Protein AF-A0A850NPI4-F1 (afdb_monomer_lite)

Structure (mmCIF, N/CA/C/O backbone):
data_AF-A0A850NPI4-F1
#
_entry.id   AF-A0A850NPI4-F1
#
loop_
_atom_site.group_PDB
_atom_site.id
_atom_site.type_symbol
_atom_site.label_atom_id
_atom_site.label_alt_id
_atom_site.label_comp_id
_atom_site.label_asym_id
_atom_site.label_entity_id
_atom_site.label_seq_id
_atom_site.pdbx_PDB_ins_code
_atom_site.Cartn_x
_atom_site.Cartn_y
_atom_site.Cartn_z
_atom_site.occupancy
_atom_site.B_iso_or_equiv
_atom_site.auth_seq_id
_atom_site.auth_comp_id
_atom_site.auth_asym_id
_atom_site.auth_atom_id
_atom_site.pdbx_PDB_model_num
ATOM 1 N N . MET A 1 1 ? -0.425 -15.285 -5.005 1.00 88.06 1 MET A N 1
ATOM 2 C CA . MET A 1 1 ? -0.867 -13.947 -4.553 1.00 88.06 1 MET A CA 1
ATOM 3 C C . MET A 1 1 ? -2.337 -13.936 -4.160 1.00 88.06 1 MET A C 1
ATOM 5 O O . MET A 1 1 ? -2.606 -13.912 -2.971 1.00 88.06 1 MET A O 1
ATOM 9 N N . ILE A 1 2 ? -3.272 -14.049 -5.114 1.00 90.88 2 ILE A N 1
ATOM 10 C CA . ILE A 1 2 ? -4.725 -13.946 -4.865 1.00 90.88 2 ILE A CA 1
ATOM 11 C C . ILE A 1 2 ? -5.199 -14.898 -3.757 1.00 90.88 2 ILE A C 1
ATOM 13 O O . ILE A 1 2 ? -5.877 -14.464 -2.837 1.00 90.88 2 ILE A O 1
ATOM 17 N N . GLY A 1 3 ? -4.773 -16.167 -3.781 1.00 93.25 3 GLY A N 1
ATOM 18 C CA . GLY A 1 3 ? -5.139 -17.128 -2.731 1.00 93.25 3 GLY A CA 1
ATOM 19 C C . GLY A 1 3 ? -4.675 -16.728 -1.322 1.00 93.25 3 GLY A C 1
ATOM 20 O O . GLY A 1 3 ? -5.419 -16.912 -0.368 1.00 93.25 3 GLY A O 1
ATOM 21 N N . ALA A 1 4 ? -3.487 -16.127 -1.188 1.00 92.88 4 ALA A N 1
ATOM 22 C CA . ALA A 1 4 ? -2.975 -15.662 0.105 1.00 92.88 4 ALA A CA 1
ATOM 23 C C . ALA A 1 4 ? -3.734 -14.421 0.604 1.00 92.88 4 ALA A C 1
ATOM 25 O O . ALA A 1 4 ? -4.077 -14.345 1.777 1.00 92.88 4 ALA A O 1
ATOM 26 N N . LEU A 1 5 ? -4.053 -13.486 -0.299 1.00 92.81 5 LEU A N 1
ATOM 27 C CA . LEU A 1 5 ? -4.901 -12.327 0.001 1.00 92.81 5 LEU A CA 1
ATOM 28 C C . LEU A 1 5 ? -6.308 -12.753 0.448 1.00 92.81 5 LEU A C 1
ATOM 30 O O . LEU A 1 5 ? -6.838 -12.214 1.416 1.00 92.81 5 LEU A O 1
ATOM 34 N N . ALA A 1 6 ? -6.902 -13.737 -0.234 1.00 94.12 6 ALA A N 1
ATOM 35 C CA . ALA A 1 6 ? -8.233 -14.246 0.086 1.00 94.12 6 ALA A CA 1
ATOM 36 C C . ALA A 1 6 ? -8.274 -14.895 1.480 1.00 94.12 6 ALA A C 1
ATOM 38 O O . ALA A 1 6 ? -9.209 -14.653 2.243 1.00 94.12 6 ALA A O 1
ATOM 39 N N . ALA A 1 7 ? -7.231 -15.658 1.820 1.00 95.38 7 ALA A N 1
ATOM 40 C CA . ALA A 1 7 ? -7.093 -16.384 3.081 1.00 95.38 7 ALA A CA 1
ATOM 41 C C . ALA A 1 7 ? -6.624 -15.528 4.274 1.00 95.38 7 ALA A C 1
ATOM 43 O O . ALA A 1 7 ? -6.451 -16.063 5.362 1.00 95.38 7 ALA A O 1
ATOM 44 N N . ALA A 1 8 ? -6.377 -14.226 4.098 1.00 93.31 8 ALA A N 1
ATOM 45 C CA . ALA A 1 8 ? -5.846 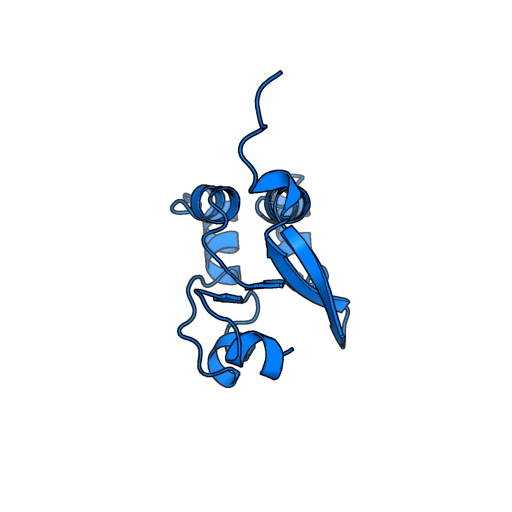-13.389 5.170 1.00 93.31 8 ALA A CA 1
ATOM 46 C C . ALA A 1 8 ? -6.860 -13.187 6.315 1.00 93.31 8 ALA A C 1
ATOM 48 O O . ALA A 1 8 ? -7.985 -12.728 6.087 1.00 93.31 8 ALA A O 1
ATOM 49 N N . ASP A 1 9 ? -6.437 -13.407 7.559 1.00 90.56 9 ASP A N 1
ATOM 50 C CA . ASP A 1 9 ? -7.247 -13.180 8.767 1.00 90.56 9 ASP A CA 1
ATOM 51 C C . ASP A 1 9 ? -7.200 -11.712 9.241 1.00 90.56 9 ASP A C 1
ATOM 53 O O . ASP A 1 9 ? -6.931 -11.404 10.400 1.00 90.56 9 ASP A O 1
ATOM 57 N N . GLY A 1 10 ? -7.434 -10.763 8.328 1.00 90.00 10 GLY A N 1
ATOM 58 C CA . GLY A 1 10 ? -7.495 -9.336 8.658 1.00 90.00 10 GLY A CA 1
ATOM 59 C C . GLY A 1 10 ? -7.588 -8.410 7.442 1.00 90.00 10 GLY A C 1
ATOM 60 O O . GLY A 1 10 ? -7.677 -8.880 6.304 1.00 90.00 10 GLY A O 1
ATOM 61 N N . PRO A 1 11 ? -7.597 -7.082 7.645 1.00 91.44 11 PRO A N 1
ATOM 62 C CA . PRO A 1 11 ? -7.628 -6.118 6.547 1.00 91.44 11 PRO A CA 1
ATOM 63 C C . PRO A 1 11 ? -6.447 -6.312 5.591 1.00 91.44 11 PRO A C 1
ATOM 65 O O . PRO A 1 11 ? -5.340 -6.619 6.030 1.00 91.44 11 PRO A O 1
ATOM 68 N N . VAL A 1 12 ? -6.670 -6.099 4.294 1.00 91.25 12 VAL A N 1
ATOM 69 C CA . VAL A 1 12 ? -5.610 -6.131 3.277 1.00 91.25 12 VAL A CA 1
ATOM 70 C C . VAL A 1 12 ? -5.531 -4.800 2.534 1.00 91.25 12 VAL A C 1
ATOM 72 O O . VAL A 1 12 ? -6.550 -4.134 2.327 1.00 91.25 12 VAL A O 1
ATOM 75 N N . GLY A 1 13 ? -4.317 -4.411 2.157 1.00 90.06 13 GLY A N 1
ATOM 76 C CA . GLY A 1 13 ? -4.055 -3.308 1.233 1.00 90.06 13 GLY A CA 1
ATOM 77 C C . GLY A 1 13 ? -3.544 -3.861 -0.093 1.00 90.06 13 GLY A C 1
ATOM 78 O O . GLY A 1 13 ? -2.777 -4.818 -0.086 1.00 90.06 13 GLY A O 1
ATOM 79 N N . CYS A 1 14 ? -3.961 -3.291 -1.220 1.00 88.12 14 CYS A N 1
ATOM 80 C CA . CYS A 1 14 ? -3.373 -3.614 -2.518 1.00 88.12 14 CYS A CA 1
ATOM 81 C C . CYS A 1 14 ? -3.106 -2.326 -3.279 1.00 88.12 14 CYS A C 1
ATOM 83 O O . CYS A 1 14 ? -3.988 -1.470 -3.384 1.00 88.12 14 CYS A O 1
ATOM 85 N N . GLN A 1 15 ? -1.917 -2.222 -3.851 1.00 87.50 15 GLN A N 1
ATOM 86 C CA . GLN A 1 15 ? -1.590 -1.176 -4.801 1.00 87.50 15 GLN A CA 1
ATOM 87 C C . GLN A 1 15 ? -2.332 -1.384 -6.118 1.00 87.50 15 GLN A C 1
ATOM 89 O O . GLN A 1 15 ? -2.905 -0.443 -6.668 1.00 87.50 15 GLN A O 1
ATOM 94 N N . MET A 1 16 ? -2.418 -2.631 -6.582 1.00 86.56 16 MET A N 1
ATOM 95 C CA . MET A 1 16 ? -3.318 -3.017 -7.659 1.00 86.56 16 MET A CA 1
ATOM 96 C C . MET A 1 16 ? -4.686 -3.395 -7.087 1.00 86.56 16 MET A C 1
ATOM 98 O O . MET A 1 16 ? -4.922 -4.540 -6.695 1.00 86.56 16 MET A O 1
ATOM 102 N N . LEU A 1 17 ? -5.634 -2.451 -7.092 1.00 83.62 17 LEU A N 1
ATOM 103 C CA . LEU A 1 17 ? -6.997 -2.662 -6.573 1.00 83.62 17 LEU A CA 1
ATOM 104 C C . LEU A 1 17 ? -7.688 -3.925 -7.114 1.00 83.62 17 LEU A C 1
ATOM 106 O O . LEU A 1 17 ? -8.427 -4.593 -6.385 1.00 83.62 17 LEU A O 1
ATOM 110 N N . SER A 1 18 ? -7.433 -4.280 -8.376 1.00 86.31 18 SER A N 1
ATOM 111 C CA . SER A 1 18 ? -7.979 -5.486 -9.003 1.00 86.31 18 SER A CA 1
ATOM 112 C C . SER A 1 18 ? -7.580 -6.772 -8.273 1.00 86.31 18 SER A C 1
ATOM 114 O O . SER A 1 18 ? -8.395 -7.689 -8.195 1.00 86.31 18 SER A O 1
ATOM 116 N N . LEU A 1 19 ? -6.383 -6.845 -7.678 1.00 88.69 19 LEU A N 1
ATOM 117 C CA . L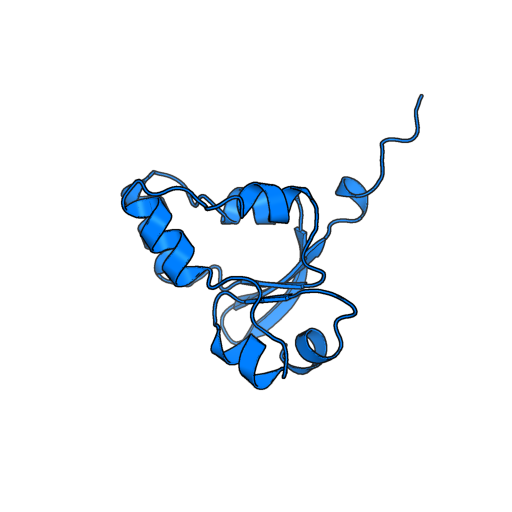EU A 1 19 ? -5.929 -8.029 -6.943 1.00 88.69 19 LEU A CA 1
ATOM 118 C C . LEU A 1 19 ? -6.724 -8.243 -5.652 1.00 88.69 19 LEU A C 1
ATOM 120 O O . LEU A 1 19 ? -7.143 -9.368 -5.380 1.00 88.69 19 LEU A O 1
ATOM 124 N N . CYS A 1 20 ? -6.987 -7.176 -4.893 1.00 89.56 20 CYS A N 1
ATOM 125 C CA . CYS A 1 20 ? -7.854 -7.236 -3.713 1.00 89.56 20 CYS A CA 1
ATOM 126 C C . CYS A 1 20 ? -9.294 -7.609 -4.103 1.00 89.56 20 CYS A C 1
ATOM 128 O O . CYS A 1 20 ? -9.900 -8.474 -3.466 1.00 89.56 20 CYS A O 1
ATOM 130 N N . ALA A 1 21 ? -9.814 -7.025 -5.190 1.00 89.50 21 ALA A N 1
ATOM 131 C CA . ALA A 1 21 ? -11.152 -7.327 -5.694 1.00 89.50 21 ALA A CA 1
ATOM 132 C C . ALA A 1 21 ? -11.299 -8.802 -6.114 1.00 89.50 21 ALA A C 1
ATOM 134 O O . ALA A 1 21 ? -12.241 -9.472 -5.695 1.00 89.50 21 ALA A O 1
ATOM 135 N N . TRP A 1 22 ? -10.350 -9.345 -6.883 1.00 92.12 22 TRP A N 1
ATOM 136 C CA . TRP A 1 22 ? -10.353 -10.760 -7.279 1.00 92.12 22 TRP A CA 1
ATOM 137 C C . TRP A 1 22 ? -10.134 -11.718 -6.108 1.00 92.12 22 TRP A C 1
ATOM 139 O O . TRP A 1 22 ? -10.622 -12.844 -6.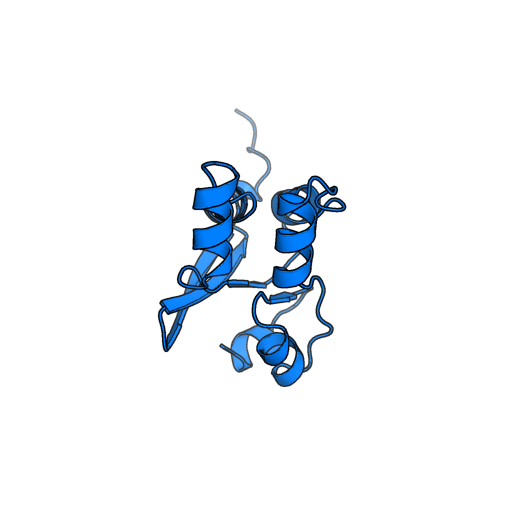145 1.00 92.12 22 TRP A O 1
ATOM 149 N N . ALA A 1 23 ? -9.444 -11.280 -5.054 1.00 92.94 23 ALA A N 1
ATOM 150 C CA . ALA A 1 23 ? -9.317 -12.028 -3.806 1.00 92.94 23 ALA A CA 1
ATOM 151 C C . ALA A 1 23 ? -10.592 -11.994 -2.939 1.00 92.94 23 ALA A C 1
ATOM 153 O O . ALA A 1 23 ? -10.607 -12.582 -1.859 1.00 92.94 23 ALA A O 1
ATOM 154 N N . GLY A 1 24 ? -11.650 -11.300 -3.378 1.00 92.56 24 GLY A N 1
ATOM 155 C CA . GLY A 1 24 ? -12.898 -11.162 -2.629 1.00 92.56 24 GLY A CA 1
ATOM 156 C C . GLY A 1 24 ? -12.750 -10.327 -1.356 1.00 92.56 24 GLY A C 1
ATOM 157 O O . GLY A 1 24 ? -13.539 -10.485 -0.426 1.00 92.56 24 GLY A O 1
ATOM 158 N N . ARG A 1 25 ? -11.731 -9.463 -1.279 1.00 88.50 25 ARG A N 1
ATOM 159 C CA . ARG A 1 25 ? -11.473 -8.623 -0.108 1.00 88.50 25 ARG A CA 1
ATOM 160 C C . ARG A 1 25 ? -11.959 -7.196 -0.371 1.00 88.50 25 ARG A C 1
ATOM 162 O O . ARG A 1 25 ? -11.648 -6.648 -1.431 1.00 88.50 25 ARG A O 1
ATOM 169 N N . PRO A 1 26 ? -12.677 -6.559 0.575 1.00 78.31 26 PRO A N 1
ATOM 170 C CA . PRO A 1 26 ? -12.908 -5.123 0.488 1.00 78.31 26 PRO A CA 1
ATOM 171 C C . PRO A 1 26 ? -11.544 -4.423 0.516 1.00 78.31 26 PRO A C 1
ATOM 173 O O . PRO A 1 26 ? -10.710 -4.721 1.373 1.00 78.31 26 PRO A O 1
ATOM 176 N N . PHE A 1 27 ? -11.285 -3.540 -0.448 1.00 68.38 27 PHE A N 1
ATOM 177 C CA . PHE A 1 27 ? -10.018 -2.815 -0.509 1.00 68.38 27 PHE A CA 1
ATOM 178 C C . PHE A 1 27 ? -9.969 -1.798 0.636 1.00 68.38 27 PHE A C 1
ATOM 180 O O . PHE A 1 27 ? -10.857 -0.959 0.771 1.00 68.38 27 PHE A O 1
ATOM 187 N N . GLY A 1 28 ? -8.954 -1.898 1.498 1.00 66.19 28 GLY A N 1
ATOM 188 C CA . GLY A 1 28 ? -8.809 -0.982 2.629 1.00 66.19 28 GLY A CA 1
ATOM 189 C C . GLY A 1 28 ? -8.310 0.403 2.213 1.00 66.19 28 GLY A C 1
ATOM 190 O O . GLY A 1 28 ? -8.737 1.398 2.793 1.00 66.19 28 GLY A O 1
ATOM 191 N N . VAL A 1 29 ? -7.423 0.463 1.211 1.00 76.00 29 VAL A N 1
ATOM 192 C CA . VAL A 1 29 ? -6.812 1.691 0.678 1.00 76.00 29 VAL A CA 1
ATOM 193 C C . VAL A 1 29 ? -6.474 1.503 -0.800 1.00 76.00 29 VAL A C 1
ATOM 195 O O . VAL A 1 29 ? -5.918 0.477 -1.183 1.00 76.00 29 VAL A O 1
ATOM 198 N N . ASP A 1 30 ? -6.788 2.515 -1.607 1.00 77.50 30 ASP A N 1
ATOM 199 C CA . ASP A 1 30 ? -6.267 2.687 -2.963 1.00 77.50 30 ASP A CA 1
ATOM 200 C C . ASP A 1 30 ? -4.929 3.429 -2.882 1.00 77.50 30 ASP A C 1
ATOM 202 O O . ASP A 1 30 ? -4.891 4.656 -2.739 1.00 77.50 30 ASP A O 1
ATOM 206 N N . MET A 1 31 ? -3.827 2.676 -2.904 1.00 77.31 31 MET A N 1
ATOM 207 C CA . MET A 1 31 ? -2.496 3.262 -2.735 1.00 77.31 31 MET A CA 1
ATOM 208 C C . MET A 1 31 ? -2.106 4.158 -3.915 1.00 77.31 31 MET A C 1
ATOM 210 O O . MET A 1 31 ? -1.362 5.111 -3.715 1.00 77.31 31 MET A O 1
ATOM 214 N N . PHE A 1 32 ? -2.637 3.918 -5.119 1.00 77.69 32 PHE A N 1
ATOM 215 C CA . PHE A 1 32 ? -2.354 4.765 -6.276 1.00 77.69 32 PHE A CA 1
ATOM 216 C C . PHE A 1 32 ? -2.915 6.173 -6.085 1.00 77.69 32 PHE A C 1
ATOM 218 O O . PHE A 1 32 ? -2.166 7.154 -6.105 1.00 77.69 32 PHE A O 1
ATOM 225 N N . ASN A 1 33 ? -4.226 6.273 -5.853 1.00 80.19 33 ASN A N 1
ATOM 226 C CA . ASN A 1 33 ? -4.881 7.567 -5.665 1.00 80.19 33 ASN A CA 1
ATOM 227 C C . ASN A 1 33 ? -4.363 8.284 -4.416 1.00 80.19 33 ASN A C 1
ATOM 229 O O . ASN A 1 33 ? -4.251 9.511 -4.395 1.00 80.19 33 ASN A O 1
ATOM 233 N N . LEU A 1 34 ? -4.007 7.523 -3.381 1.00 84.31 34 LEU A N 1
ATOM 234 C CA . LEU A 1 34 ? -3.380 8.081 -2.198 1.00 84.31 34 LEU A CA 1
ATOM 235 C C . LEU A 1 34 ? -2.008 8.694 -2.502 1.00 84.31 34 LEU A C 1
ATOM 237 O O . LEU A 1 34 ? -1.750 9.817 -2.071 1.00 84.31 34 LEU A O 1
ATOM 241 N N . THR A 1 35 ? -1.145 8.007 -3.253 1.00 80.94 35 THR A N 1
ATOM 242 C CA . THR A 1 35 ? 0.158 8.565 -3.633 1.00 80.94 35 THR A CA 1
ATOM 243 C C . THR A 1 35 ? -0.017 9.831 -4.464 1.00 80.94 35 THR A C 1
ATOM 245 O O . THR A 1 35 ? 0.574 10.849 -4.129 1.00 80.94 35 THR A O 1
ATOM 248 N N . GLN A 1 36 ? -0.906 9.834 -5.461 1.00 83.31 36 GLN A N 1
ATOM 249 C CA . GLN A 1 36 ? -1.204 11.032 -6.261 1.00 83.31 36 GLN A CA 1
ATOM 250 C C . GLN A 1 36 ? -1.695 12.211 -5.401 1.00 83.31 36 GLN A C 1
ATOM 252 O O . GLN A 1 36 ? -1.285 13.361 -5.590 1.00 83.31 36 GLN A O 1
ATOM 257 N N . LYS A 1 37 ? -2.521 11.937 -4.385 1.00 87.88 37 LYS A N 1
ATOM 258 C CA . LYS A 1 37 ? -2.932 12.947 -3.404 1.00 87.88 37 LYS A CA 1
ATOM 259 C C . LYS A 1 37 ? -1.743 13.499 -2.612 1.00 87.88 37 LYS A C 1
ATOM 261 O O . LYS A 1 37 ? -1.669 14.708 -2.422 1.00 87.88 37 LYS A O 1
ATOM 266 N N . VAL A 1 38 ? -0.819 12.650 -2.163 1.00 86.31 38 VAL A N 1
ATOM 267 C CA . VAL A 1 38 ? 0.383 13.091 -1.433 1.00 86.31 38 VAL A CA 1
ATOM 268 C C . VAL A 1 38 ? 1.308 13.918 -2.330 1.00 86.31 38 VAL A C 1
ATOM 270 O O . VAL A 1 38 ? 1.764 14.981 -1.914 1.00 86.31 38 VAL A O 1
ATOM 273 N N . LEU A 1 39 ? 1.527 13.496 -3.578 1.00 84.00 39 LEU A N 1
ATOM 274 C CA . LEU A 1 39 ? 2.387 14.207 -4.534 1.00 84.00 39 LEU A CA 1
ATOM 275 C C . LEU A 1 39 ? 1.867 15.603 -4.891 1.00 84.00 39 LEU A C 1
ATOM 277 O O . LEU A 1 39 ? 2.652 16.511 -5.144 1.00 84.00 39 LEU A O 1
ATOM 281 N N . THR A 1 40 ? 0.551 15.807 -4.846 1.00 86.88 40 THR A N 1
ATOM 282 C CA . THR A 1 40 ? -0.079 17.119 -5.062 1.00 86.88 40 THR A CA 1
ATOM 283 C C . THR A 1 40 ? -0.157 17.979 -3.790 1.00 86.88 40 THR A C 1
ATOM 285 O O . THR A 1 40 ? -0.820 19.016 -3.782 1.00 86.88 40 THR A O 1
ATOM 288 N N . GLY A 1 41 ? 0.530 17.581 -2.711 1.00 85.62 41 GLY A N 1
ATOM 289 C CA . GLY A 1 41 ? 0.584 18.305 -1.435 1.00 85.62 41 GLY A CA 1
ATOM 290 C C . GLY A 1 41 ? -0.599 18.030 -0.501 1.00 85.62 41 GLY A C 1
ATOM 291 O O . GLY A 1 41 ? -0.771 18.717 0.507 1.00 85.62 41 GLY A O 1
ATOM 292 N N . GLY A 1 42 ? -1.434 17.042 -0.824 1.00 88.19 42 GLY A N 1
ATOM 293 C CA . GLY A 1 42 ? -2.520 16.583 0.030 1.00 88.19 42 GLY A CA 1
ATOM 294 C C . GLY A 1 42 ? -2.040 15.672 1.171 1.00 88.19 42 GLY A C 1
ATOM 295 O O . GLY A 1 42 ? -0.960 15.090 1.110 1.00 88.19 42 GLY A O 1
ATOM 296 N N . PRO A 1 43 ? -2.849 15.497 2.230 1.00 87.44 43 PRO A N 1
ATOM 297 C CA . PRO A 1 43 ? -2.490 14.621 3.341 1.00 87.44 43 PRO A CA 1
ATOM 298 C C . PRO A 1 43 ? -2.592 13.136 2.961 1.00 87.44 43 PRO A C 1
ATOM 300 O O . PRO A 1 43 ? -3.532 12.727 2.270 1.00 87.44 43 PRO A O 1
ATOM 303 N N . ASP A 1 44 ? -1.724 12.309 3.552 1.00 85.69 44 ASP A N 1
ATOM 304 C CA . ASP A 1 44 ? -1.748 10.835 3.462 1.00 85.69 44 ASP A CA 1
ATOM 305 C C . ASP A 1 44 ? -2.982 10.198 4.140 1.00 85.69 44 ASP A C 1
ATOM 307 O O . ASP A 1 44 ? -3.157 8.981 4.161 1.00 85.69 44 ASP A O 1
ATOM 311 N N . SER A 1 45 ? -3.848 11.033 4.719 1.00 86.31 45 SER A N 1
ATOM 312 C CA . SER A 1 45 ? -5.107 10.643 5.357 1.00 86.31 45 SER A CA 1
ATOM 313 C C . SER A 1 45 ? -4.919 9.613 6.481 1.00 86.31 45 SER A C 1
ATOM 315 O O . SER A 1 45 ? -5.817 8.818 6.751 1.00 86.31 45 SER A O 1
ATOM 317 N N . GLY A 1 46 ? -3.756 9.632 7.144 1.00 87.38 46 GLY A N 1
ATOM 318 C CA . GLY A 1 46 ? -3.416 8.720 8.234 1.00 87.38 46 GLY A CA 1
ATOM 319 C C . GLY A 1 46 ? -2.949 7.340 7.772 1.00 87.38 46 GLY A C 1
ATOM 320 O O . GLY A 1 46 ? -2.827 6.437 8.602 1.00 87.38 46 GLY A O 1
ATOM 321 N N . PHE A 1 47 ? -2.681 7.141 6.478 1.00 87.81 47 PHE A N 1
ATOM 322 C CA . PHE A 1 47 ? -2.208 5.855 5.972 1.00 87.81 47 PHE A CA 1
ATOM 323 C C . PHE A 1 47 ? -0.869 5.447 6.578 1.00 87.81 47 PHE A C 1
ATOM 325 O O . PHE A 1 47 ? -0.745 4.305 7.018 1.00 87.81 47 PHE A O 1
ATOM 332 N N . ALA A 1 48 ? 0.087 6.368 6.722 1.00 88.62 48 ALA A N 1
ATOM 333 C CA . ALA A 1 48 ? 1.350 6.068 7.385 1.00 88.62 48 ALA A CA 1
ATOM 334 C C . ALA A 1 48 ? 1.131 5.598 8.835 1.00 88.62 48 ALA A C 1
ATOM 336 O O . ALA A 1 48 ? 1.749 4.630 9.274 1.00 88.62 48 ALA A O 1
ATOM 337 N N . ALA A 1 49 ? 0.192 6.209 9.564 1.00 90.00 49 ALA A N 1
ATOM 338 C CA . ALA A 1 49 ? -0.156 5.771 10.916 1.00 90.00 49 ALA A CA 1
ATOM 339 C C . ALA A 1 49 ? -0.783 4.365 10.929 1.00 90.00 49 ALA A C 1
ATOM 341 O O . ALA A 1 49 ? -0.477 3.564 11.809 1.00 90.00 49 ALA A O 1
ATOM 342 N N . MET A 1 50 ? -1.617 4.026 9.940 1.00 90.81 50 MET A N 1
ATOM 343 C CA . MET A 1 50 ? -2.171 2.673 9.800 1.00 90.81 50 MET A CA 1
ATOM 344 C C . MET A 1 50 ? -1.095 1.631 9.476 1.00 90.81 50 MET A C 1
ATOM 346 O O . MET A 1 50 ? -1.156 0.517 10.000 1.00 90.81 50 MET A O 1
ATOM 350 N N . LEU A 1 51 ? -0.109 1.990 8.648 1.00 91.19 51 LEU A N 1
ATOM 351 C CA . LEU A 1 51 ? 1.036 1.134 8.350 1.00 91.19 51 LEU A CA 1
ATOM 352 C C . LEU A 1 51 ? 1.892 0.902 9.598 1.00 91.19 51 LEU A C 1
ATOM 354 O O . LEU A 1 51 ? 2.167 -0.253 9.908 1.00 91.19 51 LEU A O 1
ATOM 358 N N . ALA A 1 52 ? 2.232 1.962 10.339 1.00 91.06 52 ALA A N 1
ATOM 359 C CA . ALA A 1 52 ? 2.987 1.878 11.592 1.00 91.06 52 ALA A CA 1
ATOM 360 C C . ALA A 1 52 ? 2.257 1.077 12.684 1.00 91.06 52 ALA A C 1
ATOM 362 O O . ALA A 1 52 ? 2.887 0.399 13.483 1.00 91.06 52 ALA A O 1
ATOM 363 N N . ALA A 1 53 ? 0.924 1.129 12.712 1.00 91.12 53 ALA A N 1
ATOM 364 C CA . ALA A 1 53 ? 0.103 0.359 13.644 1.00 91.12 53 ALA A CA 1
ATOM 365 C C . ALA A 1 53 ? -0.169 -1.088 13.184 1.00 91.12 53 ALA A C 1
ATOM 367 O O . ALA A 1 53 ? -1.024 -1.752 13.767 1.00 91.12 53 ALA A O 1
ATOM 368 N N . HIS A 1 54 ? 0.486 -1.556 12.113 1.00 92.94 54 HIS A N 1
ATOM 369 C CA . HIS A 1 54 ? 0.301 -2.894 11.533 1.00 92.94 54 HIS A CA 1
ATOM 370 C C . HIS A 1 54 ? -1.171 -3.260 11.277 1.00 92.94 54 HIS A C 1
ATOM 372 O O . HIS A 1 54 ? -1.602 -4.395 11.480 1.00 92.94 54 HIS A O 1
ATOM 378 N N . ARG A 1 55 ? -1.976 -2.286 10.829 1.00 91.62 55 ARG A N 1
ATOM 379 C CA . ARG A 1 55 ? -3.430 -2.457 10.672 1.00 91.62 55 ARG A CA 1
ATOM 380 C C . ARG A 1 55 ? -3.811 -3.415 9.535 1.00 91.62 55 ARG A C 1
ATOM 382 O O . ARG A 1 55 ? -4.950 -3.881 9.488 1.00 91.62 55 ARG A O 1
ATOM 389 N N . P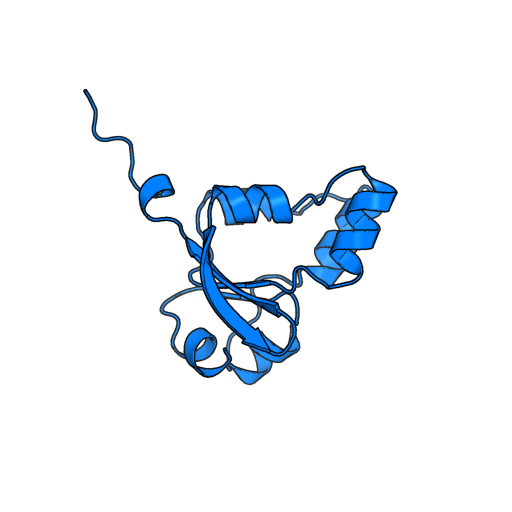HE A 1 56 ? -2.885 -3.691 8.619 1.00 92.50 56 PHE A N 1
ATOM 390 C CA . PHE A 1 56 ? -3.079 -4.612 7.505 1.00 92.50 56 PHE A CA 1
ATOM 391 C C . PHE A 1 56 ? -2.371 -5.933 7.781 1.00 92.50 56 PHE A C 1
ATOM 393 O O . PHE A 1 56 ? -1.173 -5.963 8.051 1.00 92.50 56 PHE A O 1
ATOM 400 N N . ALA A 1 57 ? -3.112 -7.031 7.662 1.00 93.81 57 ALA A N 1
ATOM 401 C CA . ALA A 1 57 ? -2.560 -8.374 7.765 1.00 93.81 57 ALA A CA 1
ATOM 402 C C . ALA A 1 57 ? -1.635 -8.679 6.582 1.00 93.81 57 ALA A C 1
ATOM 404 O O . ALA A 1 57 ? -0.589 -9.295 6.768 1.00 93.81 57 ALA A O 1
ATOM 405 N N . LEU A 1 58 ? -2.018 -8.233 5.378 1.00 94.50 58 LEU A N 1
ATOM 406 C CA . LEU A 1 58 ? -1.212 -8.343 4.165 1.00 94.50 58 LEU A CA 1
ATOM 407 C C . LEU A 1 58 ? -1.314 -7.072 3.320 1.00 94.50 58 LEU A C 1
ATOM 409 O O . LEU A 1 58 ? -2.381 -6.461 3.229 1.00 94.50 58 LEU A O 1
ATOM 413 N N . ILE A 1 59 ? -0.210 -6.711 2.672 1.00 93.88 59 ILE A N 1
ATOM 414 C CA . ILE A 1 59 ? -0.142 -5.607 1.711 1.00 93.88 59 ILE A CA 1
ATOM 415 C C . ILE A 1 59 ? 0.443 -6.132 0.409 1.00 93.88 59 ILE A C 1
ATOM 417 O O . ILE A 1 59 ? 1.532 -6.698 0.408 1.00 93.88 59 ILE A O 1
ATOM 421 N N . GLU A 1 60 ? -0.275 -5.969 -0.692 1.00 92.88 60 GLU A N 1
ATOM 422 C CA . GLU A 1 60 ? 0.283 -6.140 -2.027 1.00 92.88 60 GLU A CA 1
ATOM 423 C C . GLU A 1 60 ? 0.910 -4.825 -2.496 1.00 92.88 60 GLU A C 1
ATOM 425 O O . GLU A 1 60 ? 0.292 -3.766 -2.393 1.00 92.88 60 GLU A O 1
ATOM 430 N N . ASP A 1 61 ? 2.147 -4.921 -2.972 1.00 92.19 61 ASP A N 1
ATOM 431 C CA . ASP A 1 61 ? 2.983 -3.800 -3.391 1.00 92.19 61 ASP A CA 1
ATOM 432 C C . ASP A 1 61 ? 3.759 -4.183 -4.657 1.00 92.19 61 ASP A C 1
ATOM 434 O O . ASP A 1 61 ? 4.392 -5.242 -4.718 1.00 92.19 61 ASP A O 1
ATOM 438 N N . ASP A 1 62 ? 3.724 -3.319 -5.666 1.00 90.19 62 ASP A N 1
ATOM 439 C CA . ASP A 1 62 ? 4.496 -3.464 -6.897 1.00 90.19 62 ASP A CA 1
ATOM 440 C C . ASP A 1 62 ? 5.637 -2.439 -6.915 1.00 90.19 62 ASP A C 1
ATOM 442 O O . ASP A 1 62 ? 5.442 -1.330 -7.425 1.00 90.19 62 ASP A O 1
ATOM 446 N N . PRO A 1 63 ? 6.851 -2.808 -6.455 1.00 85.62 63 PRO A N 1
ATOM 447 C CA . PRO A 1 63 ? 7.972 -1.876 -6.331 1.00 85.62 63 PRO A CA 1
ATOM 448 C C . PRO A 1 63 ? 8.446 -1.302 -7.672 1.00 85.62 63 PRO A C 1
ATOM 450 O O . PRO A 1 63 ? 9.202 -0.325 -7.694 1.00 85.62 63 PRO A O 1
ATOM 453 N N . HIS A 1 64 ? 8.041 -1.913 -8.787 1.00 85.94 64 HIS A N 1
ATOM 454 C CA . HIS A 1 64 ? 8.393 -1.490 -10.135 1.00 85.94 64 HIS A CA 1
ATOM 455 C C . HIS A 1 64 ? 7.331 -0.602 -10.779 1.00 85.94 64 HIS A C 1
ATOM 457 O O . HIS A 1 64 ? 7.546 -0.128 -11.897 1.00 85.94 64 HIS A O 1
ATOM 463 N N . SER A 1 65 ? 6.216 -0.335 -10.094 1.00 84.88 65 SER A N 1
ATOM 464 C CA . SER A 1 65 ? 5.206 0.565 -10.632 1.00 84.88 65 SER A CA 1
ATOM 465 C C . SER A 1 65 ? 5.784 1.964 -10.876 1.00 84.88 65 SER A C 1
ATOM 467 O O . SER A 1 65 ? 6.638 2.464 -10.130 1.00 84.88 65 SER A O 1
ATOM 469 N N . SER A 1 66 ? 5.263 2.635 -11.904 1.00 82.44 66 SER A N 1
ATOM 470 C CA . SER A 1 66 ? 5.645 4.009 -12.238 1.00 82.44 66 SER A CA 1
ATOM 471 C C . SER A 1 66 ? 5.384 4.992 -11.098 1.00 82.44 66 SER A C 1
ATOM 473 O O . SER A 1 66 ? 6.054 6.011 -11.024 1.00 82.44 66 SER A O 1
ATOM 475 N N . ILE A 1 67 ? 4.466 4.671 -10.184 1.00 80.31 67 ILE A N 1
ATOM 476 C CA . ILE A 1 67 ? 4.076 5.512 -9.047 1.00 80.31 67 ILE A CA 1
ATOM 477 C C . ILE A 1 67 ? 5.252 5.709 -8.091 1.00 80.31 67 ILE A C 1
ATOM 479 O O . ILE A 1 67 ? 5.489 6.820 -7.626 1.00 80.31 67 ILE A O 1
ATOM 483 N N . HIS A 1 68 ? 6.021 4.648 -7.828 1.00 82.62 68 HIS A N 1
ATOM 484 C CA . HIS A 1 68 ? 7.199 4.753 -6.968 1.00 82.62 68 HIS A CA 1
ATOM 485 C C . HIS A 1 68 ? 8.305 5.579 -7.631 1.00 82.62 68 HIS A C 1
ATOM 487 O O . HIS A 1 68 ? 9.045 6.291 -6.956 1.00 82.62 68 HIS A O 1
ATOM 493 N N . ALA A 1 69 ? 8.448 5.466 -8.957 1.00 84.25 69 ALA A N 1
ATOM 494 C CA . ALA A 1 69 ? 9.401 6.274 -9.713 1.00 84.25 69 ALA A CA 1
ATOM 495 C C . ALA A 1 69 ? 8.995 7.753 -9.703 1.00 84.25 69 ALA A C 1
ATOM 497 O O . ALA A 1 69 ? 9.797 8.595 -9.319 1.00 84.25 69 ALA A O 1
ATOM 498 N N . GLU A 1 70 ? 7.730 8.043 -10.003 1.00 84.88 70 GLU A N 1
ATOM 499 C CA . GLU A 1 70 ? 7.160 9.389 -9.980 1.00 84.88 70 GLU A CA 1
ATOM 500 C C . GLU A 1 70 ? 7.298 10.045 -8.601 1.00 84.88 70 GLU A C 1
ATOM 502 O O . GLU A 1 70 ? 7.705 11.201 -8.510 1.00 84.88 70 GLU A O 1
ATOM 507 N N . ALA A 1 71 ? 7.035 9.306 -7.517 1.00 81.88 71 ALA A N 1
ATOM 508 C CA . ALA A 1 71 ? 7.208 9.827 -6.167 1.00 81.88 71 ALA A CA 1
ATOM 509 C C . ALA A 1 71 ? 8.666 10.201 -5.870 1.00 81.88 71 ALA A C 1
ATOM 511 O O . ALA A 1 71 ? 8.943 11.306 -5.399 1.00 81.88 71 ALA A O 1
ATOM 512 N N . ARG A 1 72 ? 9.613 9.321 -6.213 1.00 86.19 72 ARG A N 1
ATOM 513 C CA . ARG A 1 72 ? 11.043 9.615 -6.059 1.00 86.19 72 ARG A CA 1
ATOM 514 C C . ARG A 1 72 ? 11.476 10.826 -6.881 1.00 86.19 72 ARG A C 1
ATOM 516 O O . ARG A 1 72 ? 12.232 11.643 -6.365 1.00 86.19 72 ARG A O 1
ATOM 523 N N . ASP A 1 73 ? 10.982 10.963 -8.106 1.00 87.88 73 ASP A N 1
ATOM 524 C CA . ASP A 1 73 ? 11.329 12.082 -8.984 1.00 87.88 73 ASP A CA 1
ATOM 525 C C . ASP A 1 73 ? 10.738 13.411 -8.481 1.00 87.88 73 ASP A C 1
ATOM 527 O O . ASP A 1 73 ? 11.400 14.447 -8.540 1.00 87.88 73 ASP A O 1
ATOM 531 N N . ALA A 1 74 ? 9.512 13.389 -7.948 1.00 85.56 74 ALA A N 1
ATOM 532 C CA 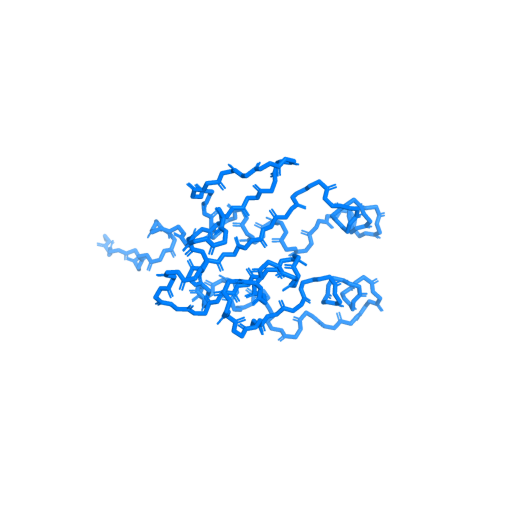. ALA A 1 74 ? 8.807 14.588 -7.502 1.00 85.56 74 ALA A CA 1
ATOM 533 C C . ALA A 1 74 ? 9.250 15.091 -6.117 1.00 85.56 74 ALA A C 1
ATOM 535 O O . ALA A 1 74 ? 9.353 16.301 -5.914 1.00 85.56 74 ALA A O 1
ATOM 536 N N . ILE A 1 75 ? 9.491 14.191 -5.153 1.00 82.44 75 ILE A N 1
ATOM 537 C CA . ILE A 1 75 ? 9.762 14.560 -3.747 1.00 82.44 75 ILE A CA 1
ATOM 538 C C . ILE A 1 75 ? 11.042 13.931 -3.169 1.00 82.44 75 ILE A C 1
ATOM 540 O O . ILE A 1 75 ? 11.285 13.991 -1.961 1.00 82.44 75 ILE A O 1
ATOM 544 N N . GLY A 1 76 ? 11.879 13.322 -4.013 1.00 85.56 76 GLY A N 1
ATOM 545 C CA . GLY A 1 76 ? 13.186 12.764 -3.644 1.00 85.56 76 GLY A CA 1
ATOM 546 C C . GLY A 1 76 ? 13.139 11.426 -2.899 1.00 85.56 76 GLY A C 1
ATOM 547 O O . GLY A 1 76 ? 14.186 10.842 -2.631 1.00 85.56 76 GLY A O 1
ATOM 548 N N . HIS A 1 77 ? 11.950 10.931 -2.554 1.00 84.62 77 HIS A N 1
ATOM 549 C CA . HIS A 1 77 ? 11.743 9.657 -1.869 1.00 84.62 7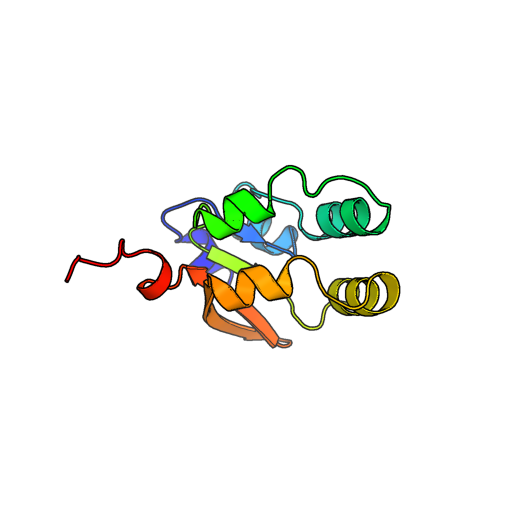7 HIS A CA 1
ATOM 550 C C . HIS A 1 77 ? 10.337 9.119 -2.147 1.00 84.62 77 HIS A C 1
ATOM 552 O O . HIS A 1 77 ? 9.474 9.829 -2.656 1.00 84.62 77 HIS A O 1
ATOM 558 N N . ASP A 1 78 ? 10.100 7.857 -1.804 1.00 85.25 78 ASP A N 1
ATOM 559 C CA . ASP A 1 78 ? 8.762 7.282 -1.837 1.00 85.25 78 ASP A CA 1
ATOM 560 C C . ASP A 1 78 ? 8.151 7.322 -0.425 1.00 85.25 78 ASP A C 1
ATOM 562 O O . ASP A 1 78 ? 8.718 6.725 0.497 1.00 85.25 78 ASP A O 1
ATOM 566 N N . PRO A 1 79 ? 7.008 8.004 -0.229 1.00 77.56 79 PRO A N 1
ATOM 567 C CA . PRO A 1 79 ? 6.455 8.242 1.101 1.00 77.56 79 PRO A CA 1
ATOM 568 C C . PRO A 1 79 ? 5.971 6.955 1.785 1.00 77.56 79 PRO A C 1
ATOM 570 O O . PRO A 1 79 ? 5.838 6.924 3.011 1.00 77.56 79 PRO A O 1
ATOM 573 N N . PHE A 1 80 ? 5.718 5.886 1.022 1.00 84.44 80 PHE A N 1
ATOM 574 C CA . PHE A 1 80 ? 5.199 4.627 1.545 1.00 84.44 80 PHE A CA 1
ATOM 575 C C . PHE A 1 80 ? 6.220 3.490 1.502 1.00 84.44 80 PHE A C 1
ATOM 577 O O . PHE A 1 80 ? 6.227 2.666 2.416 1.00 84.44 80 PHE A O 1
ATOM 584 N N . ALA A 1 81 ? 7.131 3.459 0.526 1.00 86.56 81 ALA A N 1
ATOM 585 C CA . ALA A 1 81 ? 8.136 2.397 0.440 1.00 86.56 81 ALA A CA 1
ATOM 586 C C . ALA A 1 81 ? 9.009 2.329 1.702 1.00 86.56 81 ALA A C 1
ATOM 588 O O . ALA A 1 81 ? 9.277 1.244 2.216 1.00 86.56 81 ALA A O 1
ATOM 589 N N . ASP A 1 82 ? 9.386 3.485 2.244 1.00 85.62 82 ASP A N 1
ATOM 590 C CA . ASP A 1 82 ? 10.208 3.596 3.447 1.00 85.62 82 ASP A CA 1
ATOM 591 C C . ASP A 1 82 ? 9.522 3.015 4.688 1.00 85.62 82 ASP A C 1
ATOM 593 O O . ASP A 1 82 ? 10.130 2.293 5.481 1.00 85.62 82 ASP A O 1
ATOM 597 N N . ILE A 1 83 ? 8.242 3.335 4.887 1.00 88.94 83 ILE A N 1
ATOM 598 C CA . ILE A 1 83 ? 7.486 2.840 6.040 1.00 88.94 83 ILE A CA 1
ATOM 599 C C . ILE A 1 83 ? 7.113 1.365 5.874 1.00 88.94 83 ILE A C 1
ATOM 601 O O . ILE A 1 83 ? 7.137 0.635 6.865 1.00 88.94 83 ILE A O 1
ATOM 605 N N . LEU A 1 84 ? 6.853 0.904 4.648 1.00 91.81 84 LEU A N 1
ATOM 606 C CA . LEU A 1 84 ? 6.660 -0.512 4.347 1.00 91.81 84 LEU A CA 1
ATOM 607 C C . LEU A 1 84 ? 7.934 -1.306 4.641 1.00 91.81 84 LEU A C 1
ATOM 609 O O . LEU A 1 84 ? 7.864 -2.287 5.370 1.00 91.81 84 LEU A O 1
ATOM 613 N N . ALA A 1 85 ? 9.097 -0.848 4.170 1.00 90.94 85 ALA A N 1
ATOM 614 C CA . ALA A 1 85 ? 10.379 -1.514 4.402 1.00 90.94 85 ALA A CA 1
ATOM 615 C C . ALA A 1 85 ? 10.769 -1.587 5.888 1.00 90.94 85 ALA A C 1
ATOM 617 O O . ALA A 1 85 ? 11.464 -2.516 6.292 1.00 90.94 85 ALA A O 1
ATOM 618 N N . ARG A 1 86 ? 10.332 -0.617 6.702 1.00 91.62 86 ARG A N 1
ATOM 619 C CA . ARG A 1 86 ? 10.575 -0.608 8.153 1.00 91.62 86 ARG A CA 1
ATOM 620 C C . ARG A 1 86 ? 9.642 -1.515 8.953 1.00 91.62 86 ARG A C 1
ATOM 622 O O . ARG A 1 86 ? 10.060 -2.003 9.992 1.00 91.62 86 ARG A O 1
ATOM 629 N N . ASN A 1 87 ? 8.387 -1.674 8.531 1.00 94.19 87 ASN A N 1
ATOM 630 C CA . ASN A 1 87 ? 7.336 -2.293 9.356 1.00 94.19 87 ASN A CA 1
ATOM 631 C C . ASN A 1 87 ? 6.839 -3.636 8.811 1.00 94.19 87 ASN A C 1
ATOM 633 O O . ASN A 1 87 ? 6.187 -4.396 9.523 1.00 94.19 87 ASN A O 1
ATOM 637 N N . TYR A 1 88 ? 7.122 -3.936 7.547 1.00 95.44 88 TYR A N 1
ATOM 638 C CA . TYR A 1 88 ? 6.640 -5.129 6.876 1.00 95.44 88 TYR A CA 1
ATOM 639 C C . TYR A 1 88 ? 7.793 -5.870 6.209 1.00 95.44 88 TYR A C 1
ATOM 641 O O . TYR A 1 88 ? 8.732 -5.284 5.673 1.00 95.44 88 TYR A O 1
ATOM 649 N N . ARG A 1 89 ? 7.677 -7.195 6.184 1.00 95.56 89 ARG A N 1
ATOM 650 C CA . ARG A 1 89 ? 8.605 -8.093 5.498 1.00 95.56 89 ARG A CA 1
ATOM 651 C C . ARG A 1 89 ? 7.940 -8.725 4.288 1.00 95.56 89 ARG A C 1
ATOM 653 O O . ARG A 1 89 ? 6.738 -8.992 4.295 1.00 95.56 89 ARG A O 1
ATOM 660 N N . VAL A 1 90 ? 8.737 -9.033 3.271 1.00 96.38 90 VAL A N 1
ATOM 661 C CA . VAL A 1 90 ? 8.264 -9.786 2.106 1.00 96.38 90 VAL A CA 1
ATOM 662 C C . VAL A 1 90 ? 7.909 -11.209 2.539 1.00 96.38 90 VAL A C 1
ATOM 664 O O . VAL A 1 90 ? 8.757 -11.949 3.035 1.00 96.38 90 VAL A O 1
ATOM 667 N N . LEU A 1 91 ? 6.645 -11.584 2.357 1.00 95.69 91 LEU A N 1
ATOM 668 C CA . LEU A 1 91 ? 6.141 -12.937 2.578 1.00 95.69 91 LEU A CA 1
ATOM 669 C C . LEU A 1 91 ? 6.278 -13.789 1.313 1.00 95.69 91 LEU A C 1
ATOM 671 O O . LEU A 1 91 ? 6.662 -14.954 1.388 1.00 95.69 91 LEU A O 1
ATOM 675 N N . LEU A 1 92 ? 5.955 -13.213 0.154 1.00 94.44 92 LEU A N 1
ATOM 676 C CA . LEU A 1 92 ? 6.115 -13.855 -1.149 1.00 94.44 92 LEU A CA 1
ATOM 677 C C . LEU A 1 92 ? 6.328 -12.821 -2.254 1.00 94.44 92 LEU A C 1
ATOM 679 O O . LEU A 1 92 ? 5.811 -11.708 -2.183 1.00 94.44 92 LEU A O 1
ATOM 683 N N . THR A 1 93 ? 7.030 -13.239 -3.301 1.00 95.12 93 THR A N 1
ATOM 684 C CA . THR A 1 93 ? 7.198 -12.473 -4.539 1.00 95.12 93 THR A CA 1
ATOM 685 C C . THR A 1 93 ? 6.438 -13.178 -5.656 1.00 95.12 93 THR A C 1
ATOM 687 O O . THR A 1 93 ? 6.572 -14.387 -5.850 1.00 95.12 93 THR A O 1
ATOM 690 N N . GLY A 1 94 ? 5.592 -12.434 -6.356 1.00 88.88 94 GLY A N 1
ATOM 691 C CA . GLY A 1 94 ? 4.832 -12.882 -7.510 1.00 88.88 94 GLY A CA 1
ATOM 692 C C . GLY A 1 94 ? 5.496 -12.529 -8.847 1.00 88.88 94 GLY A C 1
ATOM 693 O O . GLY A 1 94 ? 6.618 -12.019 -8.892 1.00 88.88 94 GLY A O 1
ATOM 694 N N . PRO A 1 95 ? 4.798 -12.811 -9.960 1.00 85.25 95 PRO A N 1
ATOM 695 C CA . PRO A 1 95 ? 5.238 -12.418 -11.296 1.00 85.25 95 PRO A CA 1
ATOM 696 C C . PRO A 1 95 ? 5.485 -10.909 -11.396 1.00 85.25 95 PRO A C 1
ATOM 698 O O . PRO A 1 95 ? 4.797 -10.132 -10.745 1.00 85.25 95 PRO A O 1
ATOM 701 N N . GLY A 1 96 ? 6.460 -10.500 -12.213 1.00 84.25 96 GLY A N 1
ATOM 702 C CA . GLY A 1 96 ? 6.771 -9.080 -12.426 1.00 84.25 96 GLY A CA 1
ATOM 703 C C . GLY A 1 96 ? 7.457 -8.381 -11.248 1.00 84.25 96 GLY A C 1
ATOM 704 O O . GLY A 1 96 ? 7.729 -7.193 -11.341 1.00 84.25 96 GLY A O 1
ATOM 705 N N . GLY A 1 97 ? 7.774 -9.103 -10.167 1.00 89.81 97 GLY A N 1
ATOM 706 C CA . GLY A 1 97 ? 8.419 -8.533 -8.981 1.00 89.81 97 GLY A CA 1
ATOM 707 C C . GLY A 1 97 ? 7.444 -7.985 -7.939 1.00 89.81 97 GLY A C 1
ATOM 708 O O . GLY A 1 97 ? 7.894 -7.526 -6.891 1.00 89.81 97 GLY A O 1
ATOM 709 N N . THR A 1 98 ? 6.133 -8.093 -8.173 1.00 90.75 98 THR A N 1
ATOM 710 C CA . THR A 1 98 ? 5.101 -7.752 -7.190 1.00 90.75 98 THR A CA 1
ATOM 711 C C . THR A 1 98 ? 5.295 -8.545 -5.899 1.00 90.75 98 THR A C 1
ATOM 713 O O . THR A 1 98 ? 5.627 -9.732 -5.920 1.00 90.75 98 THR A O 1
ATOM 716 N N . ARG A 1 99 ? 5.071 -7.910 -4.756 1.00 95.31 99 ARG A N 1
ATOM 717 C CA . ARG A 1 99 ? 5.361 -8.441 -3.426 1.00 95.31 99 ARG A CA 1
ATOM 718 C C . ARG A 1 99 ? 4.079 -8.528 -2.620 1.00 95.31 99 ARG A C 1
ATOM 720 O O . ARG A 1 99 ? 3.226 -7.652 -2.698 1.00 95.31 99 ARG A O 1
ATOM 727 N N . LEU A 1 100 ? 3.973 -9.565 -1.798 1.00 95.19 100 LEU A N 1
ATOM 728 C CA . LEU A 1 100 ? 3.053 -9.574 -0.670 1.00 95.19 100 LEU A CA 1
ATOM 729 C C . LEU A 1 100 ? 3.862 -9.377 0.601 1.00 95.19 100 LEU A C 1
ATOM 731 O O . LEU A 1 100 ? 4.800 -10.130 0.870 1.00 95.19 100 LEU A O 1
ATOM 735 N N . LEU A 1 101 ? 3.485 -8.375 1.373 1.00 96.25 101 LEU A N 1
ATOM 736 C CA . LEU A 1 101 ? 4.132 -7.968 2.601 1.00 96.25 101 LEU A CA 1
ATOM 737 C C . LEU A 1 101 ? 3.247 -8.350 3.790 1.00 96.25 101 LEU A C 1
ATOM 739 O O . LEU A 1 101 ? 2.025 -8.257 3.705 1.00 96.25 101 LEU A O 1
ATOM 743 N N . ALA A 1 102 ? 3.861 -8.762 4.893 1.00 96.00 102 ALA A N 1
ATOM 744 C CA . ALA A 1 102 ? 3.195 -9.020 6.169 1.00 96.00 102 ALA A CA 1
ATOM 745 C C . ALA A 1 102 ? 3.909 -8.239 7.284 1.00 96.00 102 ALA A C 1
ATOM 747 O O . ALA A 1 102 ? 5.113 -7.999 7.139 1.00 96.00 102 ALA A O 1
ATOM 748 N N . PRO A 1 103 ? 3.222 -7.853 8.376 1.00 96.06 103 PRO A N 1
ATOM 749 C CA . PRO A 1 103 ? 3.858 -7.169 9.497 1.00 96.06 103 PRO A CA 1
ATOM 750 C C . PRO A 1 103 ? 5.110 -7.900 9.985 1.00 96.06 103 PRO A C 1
ATOM 752 O O . PRO A 1 103 ? 5.131 -9.135 10.071 1.00 96.06 103 PRO A O 1
ATOM 755 N N . ASP A 1 104 ? 6.158 -7.143 10.297 1.00 92.19 104 ASP A N 1
ATOM 756 C CA . ASP A 1 104 ? 7.354 -7.697 10.915 1.00 92.19 104 ASP A CA 1
ATOM 757 C C . ASP A 1 104 ? 7.067 -7.999 12.402 1.00 92.19 104 ASP A C 1
ATOM 759 O O . ASP A 1 104 ? 6.743 -7.085 13.175 1.00 92.19 104 ASP A O 1
ATOM 763 N N . PRO A 1 105 ? 7.171 -9.268 12.846 1.00 83.62 105 PRO A N 1
ATOM 764 C CA . PRO A 1 105 ? 6.979 -9.621 14.249 1.00 83.62 105 PRO A CA 1
ATOM 765 C C . PRO A 1 105 ? 7.950 -8.890 15.184 1.00 83.62 105 PRO A C 1
ATOM 767 O O . PRO A 1 105 ? 7.570 -8.565 16.307 1.00 83.62 105 PRO A O 1
ATOM 770 N N . ALA A 1 106 ? 9.170 -8.585 14.723 1.00 83.00 106 ALA A N 1
ATOM 771 C CA . ALA A 1 106 ? 10.177 -7.878 15.514 1.00 83.00 106 ALA A CA 1
ATOM 772 C C . ALA A 1 106 ? 9.781 -6.424 15.813 1.00 83.00 106 ALA A C 1
ATOM 774 O O . ALA A 1 106 ? 10.192 -5.874 16.831 1.00 83.00 106 ALA A O 1
ATOM 775 N N . MET A 1 107 ? 8.950 -5.826 14.957 1.00 78.25 107 MET A N 1
ATOM 776 C CA . MET A 1 107 ? 8.433 -4.464 15.123 1.00 78.25 107 MET A CA 1
ATOM 777 C C . MET A 1 107 ? 7.081 -4.432 15.851 1.00 78.25 107 MET A C 1
ATOM 779 O O . MET A 1 107 ? 6.620 -3.370 16.254 1.00 78.25 107 MET A O 1
ATOM 783 N N . SER A 1 108 ? 6.432 -5.592 16.007 1.00 61.59 108 SER A N 1
ATOM 784 C CA . SER A 1 108 ? 5.120 -5.740 16.654 1.00 61.59 108 SER A CA 1
ATOM 785 C C . SER A 1 108 ? 5.212 -6.088 18.142 1.00 61.59 108 SER A C 1
ATOM 787 O O . SER A 1 108 ? 4.235 -5.922 18.872 1.00 61.59 108 SER A O 1
ATOM 789 N N . ALA A 1 109 ? 6.354 -6.602 18.602 1.00 53.53 109 ALA A N 1
ATOM 790 C CA . ALA A 1 109 ? 6.570 -6.891 20.011 1.00 53.53 109 ALA A CA 1
ATOM 791 C C . ALA A 1 109 ? 6.844 -5.580 20.772 1.00 53.53 109 ALA A C 1
ATOM 793 O O . ALA A 1 109 ? 7.762 -4.848 20.391 1.00 53.53 109 ALA A O 1
ATOM 794 N N . PRO A 1 110 ? 6.118 -5.264 21.864 1.00 47.94 110 PRO A N 1
ATOM 795 C CA . PRO A 1 110 ? 6.656 -4.317 22.826 1.00 47.94 110 PRO A CA 1
ATOM 796 C C . PRO A 1 110 ? 7.999 -4.886 23.283 1.00 47.94 110 PRO A C 1
ATOM 798 O O . PRO A 1 110 ? 8.085 -6.066 23.616 1.00 47.94 110 PRO A O 1
ATOM 801 N N . SER A 1 111 ? 9.051 -4.070 23.247 1.00 48.81 111 SER A N 1
ATOM 802 C CA . SER A 1 111 ? 10.344 -4.425 23.822 1.00 48.81 111 SER A CA 1
ATOM 803 C C . SER A 1 111 ? 10.110 -4.932 25.246 1.00 48.81 111 SER A C 1
ATOM 805 O O . SER A 1 111 ? 9.781 -4.133 26.126 1.00 48.81 111 SER A O 1
ATOM 807 N N . GLU A 1 112 ? 10.212 -6.242 25.472 1.00 42.53 112 GLU A N 1
ATOM 808 C CA . GLU A 1 112 ? 10.224 -6.786 26.825 1.00 42.53 112 GLU A CA 1
ATOM 809 C C . GLU A 1 112 ? 11.394 -6.129 27.556 1.00 42.53 112 GLU A C 1
ATOM 811 O O . GLU A 1 112 ? 12.541 -6.167 27.100 1.00 42.53 112 GLU A O 1
ATOM 816 N N . GLY A 1 113 ? 11.052 -5.415 28.629 1.00 47.47 113 GLY A N 1
ATOM 817 C CA . GLY A 1 113 ? 11.965 -4.569 29.376 1.00 47.47 113 GLY A CA 1
ATOM 818 C C . GLY A 1 113 ? 13.207 -5.320 29.842 1.00 47.47 113 GLY A C 1
ATOM 819 O O . GLY A 1 113 ? 13.148 -6.483 30.243 1.00 47.47 113 GLY A O 1
ATOM 820 N N . ARG A 1 114 ? 14.331 -4.607 29.815 1.00 40.12 114 ARG A N 1
ATOM 821 C CA . ARG A 1 114 ? 15.518 -4.926 30.597 1.00 40.12 114 ARG A CA 1
ATOM 822 C C . ARG A 1 114 ? 15.735 -3.813 31.609 1.00 40.12 114 ARG A C 1
ATOM 824 O O . ARG A 1 114 ? 15.549 -2.642 31.212 1.00 40.12 114 ARG A O 1
#

Foldseek 3Di:
DLCCLLPFPAAEAECPVVSCVSSVHDHPDNVQVLLVCVLVVHDSVCVLVCLLQQRHQKYKDQCPDVSQVVSCVRPVGRPVVVSCVVFWDFPDADPNRITITGGDPVSVDDPPDD

Sequence (114 aa):
MIGALAAADGPVGCQMLSLCAWAGRPFGVDMFNLTQKVLTGGPDSGFAAMLAAHRFALIEDDPHSSIHAEARDAIGHDPFADILARNYRVLLTGPGGTRLLAPDPAMSAPSEGR

Secondary structure (DSSP, 8-state):
-HHHHHT-SS-EEESSHHHHHHTTPPPS-BHHHHHHHHHTT---TTHHHHHHTT--SEEEE-TTSHHHHHHHHHHSS-TTHHHHHHHEEEEEE-GGG-EEEEE-HHHHS-----

Organism: NCBI:txid1181271

Radius of gyration: 14.13 Å; chains: 1; bounding box: 28×35×43 Å

pLDDT: mean 85.55, std 11.02, range [40.12, 96.38]

=== Feature glossary ===
The record interleaves many kinds of information about one protein. Here is each kind framed as the question it answers.

Q: What does the local fold look like, residue by residue?
A: The Foldseek 3Di string encodes local tertiary geometry as a 20-letter alphabet — one character per residue — derived from the relative positions of nearby Cα atoms. Unlike the amino-acid sequence, 3Di is a direct function of the 3D structure, so two proteins with the same fold have similar 3Di strings even at low sequence identity.

Q: Which residues are in helices, strands, or loops?
A: The SS8 string is DSSP's per-residue secondary-structure call. α-helix (H) means an i→i+4 H-bond ladder; β-strand (E) means the residue participates in a β-sheet; 3₁₀ (G) and π (I) are tighter and wider helices; T/S are turns/bends; '-' is loop.

Q: How big and how compact is the whole molecule?
A: Radius of gyration (Rg) is the root-mean-square distance of Cα atoms from their centroid — a single number for overall size and compactness. A globular domain of N residues has Rg ≈ 2.2·N^0.38 Å; an extended or disordered chain has a much larger Rg. The Cα contact count is the number of residue pairs whose Cα atoms are within 8 Å and are more than four positions apart in sequence — a standard proxy for tertiary packing density. The bounding box is the smallest axis-aligned box enclosing all Cα atoms.

Q: Where is each backbone atom in 3D?
A: Structure coordinates are given as an mmCIF _atom_site loop: one row per atom with element, residue name, chain id, sequence number, and x/y/z position in Å. Only the four main-chain atoms per residue are included here; side chains are omitted to keep the record compact.

Q: What is the amino-acid chain?
A: Primary structure: the covalent order of the twenty standard amino acids along the backbone. Two proteins with the same sequence will (almost always) fold to the same structure; two with 30% identity often share a fold but not the details.

Q: What if only a Cα trace is available?
A: Three-state secondary structure (P-SEA) collapses the eight DSSP classes into helix (a), strand (b), and coil (c). P-SEA assigns these from Cα geometry alone — distances and angles — without requiring backbone oxygens, so it works on any Cα trace.

Q: What family and function is it annotated with?
A: Database cross-references. InterPro integrates a dozen domain/family signature databases into unified entries with residue-range hits. GO terms attach function/process/location labels with evidence codes. CATH codes position the fold in a four-level structural taxonomy. Organism is the NCBI-taxonomy species name.

Q: How confident is the AlphaFold model at each residue?
A: pLDDT is the predicted lDDT-Cα score: AlphaFold's confidence that the local environment of each residue (all inter-atomic distances within 15 Å) is correctly placed. It is a per-residue number between 0 and 100, with higher meaning more reliable.

Q: How mobile is each atom in the crystal?
A: B-factor (Debye–Waller factor) reflects atomic displacement in the crystal lattice. It is an experimental observable (units Å²), not a prediction; low values mean the atom is pinned down, high values mean it moves or is heterogeneous across the crystal.

Q: Which residues are buried vs exposed?
A: SASA measures how much of the protein is reachable by solvent. It is computed by rolling a water-sized probe over the atomic surface and summing the exposed area (Å²). Per-residue SASA distinguishes core (buried, low SASA) from surface (exposed, high SASA) residues; total SASA is a whole-molecule size measure.

Q: What do the diagnostic plots show?
A: Plot images: a contact map (which residues are close in 3D, as an N×N binary image), a Ramachandran scatter (backbone torsion angles, revealing secondary-structure composition at a glance), and — for AlphaFold structures — a PAE heatmap (pairwise prediction confidence).

Q: What known structures does this most resemble?
A: The Foldseek neighbor list gives the closest experimentally determined structures in the PDB, ranked by structural alignment. TM-score near 1 means near-identical fold; near 0.3 means only rough topology match. This is how one finds what a novel AlphaFold prediction most resembles in the solved-structure universe.

Q: Are the domains correctly placed relative to each other?
A: Predicted aligned error is AlphaFold's pairwise confidence. Unlike pLDDT (per-residue), PAE is per-residue-pair and captures whether two parts of the structure are correctly placed relative to each other. Units are ångströms of expected positional error.

Q: What do the rendered images show?
A: Structure images are PyMOL renders from six orthogonal camera directions. Cartoon representation draws helices as coils and strands as arrows; sticks shows the backbone as bonds; surface shows the solvent-excluded envelope. Rainbow coloring maps sequence position to hue (blue→red, N→C); chain coloring assigns a distinct color per polypeptide.

Q: What are the backbone torsion angles?
A: φ (phi) and ψ (psi) are the two rotatable backbone dihedrals per residue: φ is the C(i-1)–N–Cα–C torsion, ψ is the N–Cα–C–N(i+1) torsion, both in degrees on (−180°, 180°]. α-helical residues cluster near (−60°, −45°); β-strand residues near (−120°, +130°). A Ramachandran plot is simply a scatter of (φ, ψ) for every residue.